Protein AF-A0A733V908-F1 (afdb_monomer)

Sequence (125 aa):
MIQGELYENETYVHLKKILSGDESGSIGVMAIYAGYNAYGFELESIDVDNIWSGKIKFNDKKIPYNLYEVNTLWRNRAKGIKEKKCFLYSWANDIENEYRREIQLFNDCDKKEDTISKVIANSKN

Organism: NCBI:txid149391

pLDDT: mean 82.83, std 12.79, range [46.06, 97.81]

Mean predicted aligned error: 6.54 Å

Foldseek 3Di:
DAFFDDDQVVVQVVLVCLLQVVDDDPPVSVVNNVVQVVQQKGWPDKHKAWPDWDWAQDPNDTWIKTKIKMKTWIARPPPRDIDIAIKIWMWTADVVVRDIDDIDIGGDCPCVVVVVVVRVVRRVD

Radius of gyration: 15.39 Å; Cα contacts (8 Å, |Δi|>4): 219; chains: 1; bounding box: 40×28×46 Å

Solvent-accessible surface area (backbone atoms only — not comparable to full-atom values): 7008 Å² total; per-residue (Å²): 133,67,79,36,86,84,55,49,69,60,48,43,56,52,50,49,33,26,44,68,67,78,41,86,69,58,68,66,57,42,49,52,29,53,53,41,45,76,74,45,28,44,69,73,48,76,50,59,44,80,75,44,59,22,52,33,70,53,94,95,37,75,32,38,32,38,35,28,44,35,42,35,34,31,33,28,78,87,75,74,47,75,48,77,49,49,28,31,45,31,42,31,44,38,74,96,72,77,39,80,76,44,78,51,74,42,85,46,53,91,50,48,70,63,50,53,51,51,53,54,58,58,39,75,111

Structure (mmCIF, N/CA/C/O backbone):
data_AF-A0A733V908-F1
#
_entry.id   AF-A0A733V908-F1
#
loop_
_atom_site.group_PDB
_atom_site.id
_atom_site.type_symbol
_atom_site.label_atom_id
_atom_site.label_alt_id
_atom_site.label_comp_id
_atom_site.label_asym_id
_atom_site.label_entity_id
_atom_site.label_seq_id
_atom_site.pdbx_PDB_ins_code
_atom_site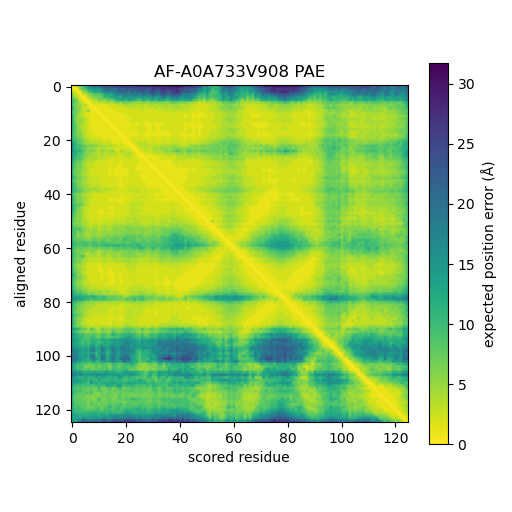.Cartn_x
_atom_site.Cartn_y
_atom_site.Cartn_z
_atom_site.occupancy
_atom_site.B_iso_or_equiv
_atom_site.auth_seq_id
_atom_site.auth_comp_id
_atom_site.auth_asym_id
_atom_site.auth_atom_id
_atom_site.pdbx_PDB_model_num
ATOM 1 N N . MET A 1 1 ? 22.380 -4.077 -11.213 1.00 46.66 1 MET A N 1
ATOM 2 C CA . MET A 1 1 ? 20.951 -3.768 -10.989 1.00 46.66 1 MET A CA 1
ATOM 3 C C . MET A 1 1 ? 20.695 -2.376 -11.530 1.00 46.66 1 MET A C 1
ATOM 5 O O . MET A 1 1 ? 21.496 -1.499 -11.245 1.00 46.66 1 MET A O 1
ATOM 9 N N . ILE A 1 2 ? 19.666 -2.179 -12.358 1.00 49.97 2 ILE A N 1
ATOM 10 C CA . ILE A 1 2 ? 19.245 -0.826 -12.751 1.00 49.97 2 ILE A CA 1
ATOM 11 C C . ILE A 1 2 ? 18.307 -0.361 -11.641 1.00 49.97 2 ILE A C 1
ATOM 13 O O . ILE A 1 2 ? 17.164 -0.802 -11.599 1.00 49.97 2 ILE A O 1
ATOM 17 N N . GLN A 1 3 ? 18.827 0.438 -10.712 1.00 56.91 3 GLN A N 1
ATOM 18 C CA . GLN A 1 3 ? 18.044 1.015 -9.624 1.00 56.91 3 GLN A CA 1
ATOM 19 C C . GLN A 1 3 ? 17.049 2.021 -10.223 1.00 56.91 3 GLN A C 1
ATOM 21 O O . GLN A 1 3 ? 17.444 2.900 -10.993 1.00 56.91 3 GLN A O 1
ATOM 26 N N . GLY A 1 4 ? 15.757 1.815 -9.963 1.00 58.06 4 GLY A N 1
ATOM 27 C CA . GLY A 1 4 ? 14.702 2.767 -10.316 1.00 58.06 4 GLY A CA 1
ATOM 28 C C . GLY A 1 4 ? 14.656 3.933 -9.326 1.00 58.06 4 GLY A C 1
ATOM 29 O O . GLY A 1 4 ? 15.284 3.879 -8.270 1.00 58.06 4 GLY A O 1
ATOM 30 N N . GLU A 1 5 ? 13.915 4.988 -9.661 1.00 67.06 5 GLU A N 1
ATOM 31 C CA . GLU A 1 5 ? 13.605 6.048 -8.697 1.00 67.06 5 GLU A CA 1
ATOM 32 C C . GLU A 1 5 ? 12.680 5.506 -7.600 1.00 67.06 5 GLU A C 1
ATOM 34 O O . GLU A 1 5 ? 11.716 4.789 -7.885 1.00 67.06 5 GLU A O 1
ATOM 39 N N . LEU A 1 6 ? 12.990 5.836 -6.346 1.00 75.56 6 LEU A N 1
ATOM 40 C CA . LEU A 1 6 ? 12.217 5.424 -5.180 1.00 75.56 6 LEU A CA 1
ATOM 41 C C . LEU A 1 6 ? 11.165 6.487 -4.869 1.00 75.56 6 LEU A C 1
ATOM 43 O O . LEU A 1 6 ? 11.510 7.620 -4.556 1.00 75.56 6 LEU A O 1
ATOM 47 N N . TYR A 1 7 ? 9.894 6.095 -4.915 1.00 77.25 7 TYR A N 1
ATOM 48 C CA . TYR A 1 7 ? 8.758 6.979 -4.624 1.00 77.25 7 TYR A CA 1
ATOM 49 C C . TYR A 1 7 ? 7.998 6.584 -3.354 1.00 77.25 7 TYR A C 1
ATOM 51 O O . TYR A 1 7 ? 6.767 6.558 -3.348 1.00 77.25 7 TYR A O 1
ATOM 59 N N . GLU A 1 8 ? 8.695 6.149 -2.301 1.00 83.94 8 GLU A N 1
ATOM 60 C CA . GLU A 1 8 ? 8.048 5.683 -1.061 1.00 83.94 8 GLU A CA 1
ATOM 61 C C . GLU A 1 8 ? 7.130 6.751 -0.459 1.00 83.94 8 GLU A C 1
ATOM 63 O O . GLU A 1 8 ? 5.968 6.468 -0.178 1.00 83.94 8 GLU A O 1
ATOM 68 N N . ASN A 1 9 ? 7.601 7.998 -0.355 1.00 86.06 9 ASN A N 1
ATOM 69 C CA . ASN A 1 9 ? 6.825 9.103 0.210 1.00 86.06 9 ASN A CA 1
ATOM 70 C C . ASN A 1 9 ? 5.588 9.438 -0.632 1.00 86.06 9 ASN A C 1
ATOM 72 O O . ASN A 1 9 ? 4.493 9.619 -0.099 1.00 86.06 9 ASN A O 1
ATOM 76 N N . GLU A 1 10 ? 5.726 9.505 -1.954 1.00 85.50 10 GLU A N 1
ATOM 77 C CA . GLU A 1 10 ? 4.612 9.769 -2.861 1.00 85.50 10 GLU A CA 1
ATOM 78 C C . GLU A 1 10 ? 3.604 8.619 -2.840 1.00 85.50 10 GLU A C 1
ATOM 80 O O . GLU A 1 10 ? 2.394 8.859 -2.880 1.00 85.50 10 GLU A O 1
ATOM 85 N N . THR A 1 11 ? 4.094 7.380 -2.746 1.00 88.00 11 THR A N 1
ATOM 86 C CA . THR A 1 11 ? 3.266 6.175 -2.627 1.00 88.00 11 THR A CA 1
ATOM 87 C C . THR A 1 11 ? 2.512 6.179 -1.300 1.00 88.00 11 THR A C 1
ATOM 89 O O . THR A 1 11 ? 1.301 5.971 -1.297 1.00 88.00 11 THR A O 1
ATOM 92 N N . TYR A 1 12 ? 3.182 6.508 -0.192 1.00 92.00 12 TYR A N 1
ATOM 93 C CA . TYR A 1 12 ? 2.569 6.701 1.121 1.00 92.00 12 TYR A CA 1
ATOM 94 C C . TYR A 1 12 ? 1.452 7.744 1.069 1.00 92.00 12 TYR A C 1
ATOM 96 O O . TYR A 1 12 ? 0.321 7.450 1.454 1.00 92.00 12 TYR A O 1
ATOM 104 N N . VAL A 1 13 ? 1.735 8.948 0.556 1.00 90.94 13 VAL A N 1
ATOM 105 C CA . VAL A 1 13 ? 0.746 10.037 0.486 1.00 90.94 13 VAL A CA 1
ATOM 106 C C . VAL A 1 13 ? -0.450 9.621 -0.366 1.00 90.94 13 VAL A C 1
ATOM 108 O O . VAL A 1 13 ? -1.593 9.846 0.030 1.00 90.94 13 VAL A O 1
ATOM 111 N N . HIS A 1 14 ? -0.197 8.997 -1.515 1.00 89.75 14 HIS A N 1
ATOM 112 C CA . HIS A 1 14 ? -1.243 8.544 -2.422 1.00 89.75 14 HIS A CA 1
ATOM 113 C C . HIS A 1 14 ? -2.131 7.464 -1.791 1.00 89.75 14 HIS A C 1
ATOM 115 O O . HIS A 1 14 ? -3.352 7.615 -1.749 1.00 89.75 14 HIS A O 1
ATOM 121 N N . LEU A 1 15 ? -1.533 6.399 -1.251 1.00 92.12 15 LEU A N 1
ATOM 122 C CA . LEU A 1 15 ? -2.275 5.306 -0.625 1.00 92.12 15 LEU A CA 1
ATOM 123 C C . LEU A 1 15 ? -3.033 5.770 0.612 1.00 92.12 15 LEU A C 1
ATOM 125 O O . LEU A 1 15 ? -4.176 5.363 0.802 1.00 92.12 15 LEU A O 1
ATOM 129 N N . LYS A 1 16 ? -2.442 6.653 1.421 1.00 95.25 16 LYS A N 1
ATOM 130 C CA . LYS A 1 16 ? -3.103 7.220 2.597 1.00 95.25 16 LYS A CA 1
ATOM 131 C C . LYS A 1 16 ? -4.375 7.974 2.223 1.00 95.25 16 LYS A C 1
ATOM 133 O O . LYS A 1 16 ? -5.387 7.774 2.880 1.00 95.25 16 LYS A O 1
ATOM 138 N N . LYS A 1 17 ? -4.355 8.798 1.170 1.00 94.12 17 LYS A N 1
ATOM 139 C CA . LYS A 1 17 ? -5.559 9.515 0.713 1.00 94.12 17 LYS A CA 1
ATOM 140 C C . LYS A 1 17 ? -6.665 8.556 0.277 1.00 94.12 17 LYS A C 1
ATOM 142 O O . LYS A 1 17 ? -7.808 8.720 0.692 1.00 94.12 17 LYS A O 1
ATOM 147 N N . ILE A 1 18 ? -6.330 7.519 -0.493 1.00 93.19 18 ILE A N 1
ATOM 148 C CA . ILE A 1 18 ? -7.324 6.530 -0.941 1.00 93.19 18 ILE A CA 1
ATOM 149 C C . ILE A 1 18 ? -7.875 5.733 0.249 1.00 93.19 18 ILE A C 1
ATOM 151 O O . ILE A 1 18 ? -9.084 5.564 0.382 1.00 93.19 18 ILE A O 1
ATOM 155 N N . LEU A 1 19 ? -6.997 5.252 1.133 1.00 95.06 19 LEU A N 1
ATOM 156 C CA . LEU A 1 19 ? -7.367 4.404 2.269 1.00 95.06 19 LEU A CA 1
ATOM 157 C C . LEU A 1 19 ? -8.046 5.166 3.415 1.00 95.06 19 LEU A C 1
ATOM 159 O O . LEU A 1 19 ? -8.668 4.534 4.266 1.00 95.06 19 LEU A O 1
ATOM 163 N N . SER A 1 20 ? -7.974 6.496 3.423 1.00 95.19 20 SER A N 1
ATOM 164 C CA . SER A 1 20 ? -8.780 7.361 4.295 1.00 95.19 20 SER A CA 1
ATOM 165 C C . SER A 1 20 ? -10.119 7.768 3.667 1.00 95.19 20 SER A C 1
ATOM 167 O O . SER A 1 20 ? -10.985 8.284 4.370 1.00 95.19 20 SER A O 1
ATOM 169 N N . GLY A 1 21 ? -10.321 7.513 2.369 1.00 91.94 21 GLY A N 1
ATOM 170 C CA . GLY A 1 21 ? -11.507 7.944 1.624 1.00 91.94 21 GLY A CA 1
ATOM 171 C C . GLY A 1 21 ? -11.460 9.395 1.130 1.00 91.94 21 GLY A C 1
ATOM 172 O O . GLY A 1 21 ? -12.486 9.914 0.699 1.00 91.94 21 GLY A O 1
ATOM 173 N N . ASP A 1 22 ? -10.291 10.039 1.170 1.00 92.44 22 ASP A N 1
ATOM 174 C CA . ASP A 1 22 ? -10.092 11.426 0.729 1.00 92.44 22 ASP A CA 1
ATOM 175 C C . ASP A 1 22 ? -9.954 11.544 -0.799 1.00 92.44 22 ASP A C 1
ATOM 177 O O . ASP A 1 22 ? -10.125 12.622 -1.367 1.00 92.44 22 ASP A O 1
ATOM 181 N N . GLU A 1 23 ? -9.616 10.445 -1.479 1.00 88.06 23 GLU A N 1
ATOM 182 C CA . GLU A 1 23 ? -9.396 10.412 -2.924 1.00 88.06 23 GLU A CA 1
ATOM 183 C C . GLU A 1 23 ? -9.845 9.074 -3.530 1.00 88.06 23 GLU A C 1
ATOM 185 O O . GLU A 1 23 ? -9.849 8.031 -2.875 1.00 88.06 23 GLU A O 1
ATOM 190 N N . SER A 1 24 ? -10.210 9.095 -4.813 1.00 84.12 24 SER A N 1
ATOM 191 C CA . SER A 1 24 ? -10.388 7.869 -5.599 1.00 84.12 24 SER A CA 1
ATOM 192 C C . SER A 1 24 ? -9.035 7.316 -6.054 1.00 84.12 24 SER A C 1
ATOM 194 O O . SER A 1 24 ? -8.048 8.038 -6.150 1.00 84.12 24 SER A O 1
ATOM 196 N N . GLY A 1 25 ? -8.976 6.026 -6.370 1.00 81.56 25 GLY A N 1
ATOM 197 C CA . GLY A 1 25 ? -7.730 5.383 -6.774 1.00 81.56 25 GLY A CA 1
ATOM 198 C C . GLY A 1 25 ? -7.959 4.082 -7.522 1.00 81.56 25 GLY A C 1
ATOM 199 O O . GLY A 1 25 ? -9.000 3.877 -8.141 1.00 81.56 25 GLY A O 1
ATOM 200 N N . SER A 1 26 ? -6.981 3.178 -7.462 1.00 82.88 26 SER A N 1
ATOM 201 C CA . SER A 1 26 ? -7.175 1.839 -8.018 1.00 82.88 26 SER A CA 1
ATOM 202 C C . SER A 1 26 ? -8.328 1.120 -7.311 1.00 82.88 26 SER A C 1
ATOM 204 O O . SER A 1 26 ? -8.460 1.177 -6.085 1.00 82.88 26 SER A O 1
ATOM 206 N N . ILE A 1 27 ? -9.143 0.403 -8.091 1.00 85.06 27 ILE A N 1
ATOM 207 C CA . ILE A 1 27 ? -10.327 -0.319 -7.596 1.00 85.06 27 ILE A CA 1
ATOM 208 C C . ILE A 1 27 ? -9.958 -1.247 -6.429 1.00 85.06 27 ILE A C 1
ATOM 210 O O . ILE A 1 27 ? -10.698 -1.327 -5.454 1.00 85.06 27 ILE A O 1
ATOM 214 N N . GLY A 1 28 ? -8.793 -1.902 -6.497 1.00 86.56 28 GLY A N 1
ATOM 215 C CA . GLY A 1 28 ? -8.304 -2.781 -5.435 1.00 86.56 28 GLY A CA 1
ATOM 216 C C . GLY A 1 28 ? -8.088 -2.058 -4.102 1.00 86.56 28 GLY A C 1
ATOM 217 O O . GLY A 1 28 ? -8.598 -2.507 -3.079 1.00 86.56 28 GLY A O 1
ATOM 218 N N . VAL A 1 29 ? -7.391 -0.916 -4.102 1.00 89.25 29 VAL A N 1
ATOM 219 C CA . VAL A 1 29 ? -7.148 -0.132 -2.875 1.00 89.25 29 VAL A CA 1
ATOM 220 C C . VAL A 1 29 ? -8.452 0.483 -2.358 1.00 89.25 29 VAL A C 1
ATOM 222 O O . VAL A 1 29 ? -8.719 0.452 -1.157 1.00 89.25 29 VAL A O 1
ATOM 225 N N . MET A 1 30 ? -9.314 0.965 -3.258 1.00 91.56 30 MET A N 1
ATOM 226 C CA . MET A 1 30 ? -10.641 1.470 -2.889 1.00 91.56 30 MET A CA 1
ATOM 227 C C . MET A 1 30 ? -11.518 0.393 -2.239 1.00 91.56 30 MET A C 1
ATOM 229 O O . MET A 1 30 ? -12.237 0.684 -1.284 1.00 91.56 30 MET A O 1
ATOM 233 N N . ALA A 1 31 ? -11.451 -0.854 -2.714 1.00 91.69 31 ALA A N 1
ATOM 234 C CA . ALA A 1 31 ? -12.195 -1.966 -2.130 1.00 91.69 31 ALA A CA 1
ATOM 235 C C . ALA A 1 31 ? -11.735 -2.287 -0.697 1.00 91.69 31 ALA A C 1
ATOM 237 O O . ALA A 1 31 ? -12.571 -2.628 0.140 1.00 91.69 31 ALA A O 1
ATOM 238 N N . ILE A 1 32 ? -10.440 -2.124 -0.389 1.00 93.31 32 ILE A N 1
ATOM 239 C CA . ILE A 1 32 ? -9.919 -2.260 0.982 1.00 93.31 32 ILE A CA 1
ATOM 240 C C . ILE A 1 32 ? -10.584 -1.227 1.897 1.00 93.31 32 ILE A C 1
ATOM 242 O O . ILE A 1 32 ? -11.163 -1.604 2.917 1.00 93.31 32 ILE A O 1
ATOM 246 N N . TYR A 1 33 ? -10.546 0.054 1.514 1.00 94.75 33 TYR A N 1
ATOM 247 C CA . TYR A 1 33 ? -11.197 1.125 2.273 1.00 94.75 33 TYR A CA 1
ATOM 248 C C . TYR A 1 33 ? -12.693 0.860 2.464 1.00 94.75 33 TYR A C 1
ATOM 250 O O . TYR A 1 33 ? -13.190 0.894 3.591 1.00 94.75 33 TYR A O 1
ATOM 258 N N . ALA A 1 34 ? -13.407 0.558 1.376 1.00 95.38 34 ALA A N 1
ATOM 259 C CA . ALA A 1 34 ? -14.846 0.323 1.411 1.00 95.38 34 ALA A CA 1
ATOM 260 C C . ALA A 1 34 ? -15.213 -0.838 2.348 1.00 95.38 34 ALA A C 1
ATOM 262 O O . ALA A 1 34 ? -16.159 -0.714 3.125 1.00 95.38 34 ALA A O 1
ATOM 263 N N . GLY A 1 35 ? -14.438 -1.930 2.319 1.00 95.56 35 GLY A N 1
ATOM 264 C CA . GLY A 1 35 ? -14.609 -3.068 3.218 1.00 95.56 35 GLY A CA 1
ATOM 265 C C . GLY A 1 35 ? -14.487 -2.662 4.684 1.00 95.56 35 GLY A C 1
ATOM 266 O O . GLY A 1 35 ? -15.431 -2.840 5.448 1.00 95.56 35 GLY A O 1
ATOM 267 N N . TYR A 1 36 ? -13.369 -2.049 5.077 1.00 96.19 36 TYR A N 1
ATOM 268 C CA . TYR A 1 36 ? -13.163 -1.617 6.464 1.00 96.19 36 TYR A CA 1
ATOM 269 C C . TYR A 1 36 ? -14.204 -0.596 6.929 1.00 96.19 36 TYR A C 1
ATOM 271 O O . TYR A 1 36 ? -14.785 -0.744 8.011 1.00 96.19 36 TYR A O 1
ATOM 279 N N . ASN A 1 37 ? -14.494 0.411 6.104 1.00 96.50 37 ASN A N 1
ATOM 280 C CA . ASN A 1 37 ? -15.453 1.451 6.456 1.00 96.50 37 ASN A CA 1
ATOM 281 C C . ASN A 1 37 ? -16.873 0.886 6.642 1.00 96.50 37 ASN A C 1
ATOM 283 O O . ASN A 1 37 ? -17.567 1.295 7.575 1.00 96.50 37 ASN A O 1
ATOM 287 N N . ALA A 1 38 ? -17.285 -0.099 5.832 1.00 96.69 38 ALA A N 1
ATOM 288 C CA . ALA A 1 38 ? -18.577 -0.778 5.980 1.00 96.69 38 ALA A CA 1
ATOM 289 C C . ALA A 1 38 ? -18.726 -1.496 7.335 1.00 96.69 38 ALA A C 1
ATOM 291 O O . ALA A 1 38 ? -19.826 -1.549 7.885 1.00 96.69 38 ALA A O 1
ATOM 292 N N . TYR A 1 39 ? -17.625 -1.984 7.916 1.00 95.38 39 TYR A N 1
ATOM 293 C CA . TYR A 1 39 ? -17.599 -2.586 9.256 1.00 95.38 39 TYR A CA 1
ATOM 294 C C . TYR A 1 39 ? -17.303 -1.577 10.383 1.00 95.38 39 TYR A C 1
ATOM 296 O O . TYR A 1 39 ? -17.119 -1.963 11.541 1.00 95.38 39 TYR A O 1
ATOM 304 N N . GLY A 1 40 ? -17.284 -0.277 10.076 1.00 96.38 40 GLY A N 1
ATOM 305 C CA . GLY A 1 40 ? -17.082 0.791 11.055 1.00 96.38 40 GLY A CA 1
ATOM 306 C C . GLY A 1 40 ? -15.629 0.984 11.489 1.00 96.38 40 GLY A C 1
ATOM 307 O O . GLY A 1 40 ? -15.390 1.541 12.565 1.00 96.38 40 GLY A O 1
ATOM 308 N N . PHE A 1 41 ? -14.671 0.521 10.689 1.00 97.81 41 PHE A N 1
ATOM 309 C CA . PHE A 1 41 ? -13.253 0.775 10.908 1.00 97.81 41 PHE A CA 1
ATOM 310 C C . PHE A 1 41 ? -12.797 2.070 10.233 1.00 97.81 41 PHE A C 1
ATOM 312 O O . PHE A 1 41 ? -13.326 2.477 9.200 1.00 97.81 41 PHE A O 1
ATOM 319 N N . GLU A 1 42 ? -11.790 2.701 10.825 1.00 96.62 42 GLU A N 1
ATOM 320 C CA . GLU A 1 42 ? -11.050 3.833 10.270 1.00 96.62 42 GLU A CA 1
ATOM 321 C C . GLU A 1 42 ? -9.558 3.497 10.196 1.00 96.62 42 GLU A C 1
ATOM 323 O O . GLU A 1 42 ? -9.056 2.708 11.003 1.00 96.62 42 GLU A O 1
ATOM 328 N N . LEU A 1 43 ? -8.855 4.084 9.227 1.00 97.56 43 LEU A N 1
ATOM 329 C CA . LEU A 1 43 ? -7.412 3.920 9.098 1.00 97.56 43 LEU A CA 1
ATOM 330 C C . LEU A 1 43 ? -6.716 4.639 10.263 1.00 97.56 43 LEU A C 1
ATOM 332 O O . LEU A 1 43 ? -6.847 5.849 10.422 1.00 97.56 43 LEU A O 1
ATOM 336 N N . GLU A 1 44 ? -5.969 3.894 11.073 1.00 96.56 44 GLU A N 1
ATOM 337 C CA . GLU A 1 44 ? -5.181 4.433 12.186 1.00 96.56 44 GLU A CA 1
ATOM 338 C C . GLU A 1 44 ? -3.749 4.744 11.736 1.00 96.56 44 GLU A C 1
ATOM 340 O O . GLU A 1 44 ? -3.217 5.813 12.036 1.00 96.56 44 GLU A O 1
ATOM 345 N N . SER A 1 45 ? -3.125 3.833 10.985 1.00 97.06 45 SER A N 1
ATOM 346 C CA . SER A 1 45 ? -1.788 4.042 10.428 1.00 97.06 45 SER A CA 1
ATOM 347 C C . SER A 1 45 ? -1.563 3.255 9.140 1.00 97.06 45 SER A C 1
ATOM 349 O O . SER A 1 45 ? -2.223 2.250 8.870 1.00 97.06 45 SER A O 1
ATOM 351 N N . ILE A 1 46 ? -0.593 3.719 8.360 1.00 96.81 46 ILE A N 1
ATOM 352 C CA . ILE A 1 46 ? -0.081 3.071 7.155 1.00 96.81 46 ILE A CA 1
ATOM 353 C C . ILE A 1 46 ? 1.440 3.184 7.164 1.00 96.81 46 ILE A C 1
ATOM 355 O O . ILE A 1 46 ? 1.973 4.207 7.592 1.00 96.81 46 ILE A O 1
ATOM 359 N N . ASP A 1 47 ? 2.097 2.135 6.698 1.00 96.00 47 ASP A N 1
ATOM 360 C CA . ASP A 1 47 ? 3.531 2.039 6.481 1.00 96.00 47 ASP A CA 1
ATOM 361 C C . ASP A 1 47 ? 3.781 1.461 5.083 1.00 96.00 47 ASP A C 1
ATOM 363 O O . ASP A 1 47 ? 2.999 0.624 4.613 1.00 96.00 47 ASP A O 1
ATOM 367 N N . VAL A 1 48 ? 4.798 1.969 4.390 1.00 92.44 48 VAL A N 1
ATOM 368 C CA . VAL A 1 48 ? 5.073 1.655 2.980 1.00 92.44 48 VAL A CA 1
ATOM 369 C C . VAL A 1 48 ? 6.568 1.446 2.804 1.00 92.44 48 VAL A C 1
ATOM 371 O O . VAL A 1 48 ? 7.326 2.411 2.817 1.00 92.44 48 VAL A O 1
ATOM 374 N N . ASP A 1 49 ? 6.958 0.204 2.542 1.00 91.44 49 ASP A N 1
ATOM 375 C CA . ASP A 1 49 ? 8.353 -0.184 2.341 1.00 91.44 49 ASP A CA 1
ATOM 376 C C . ASP A 1 49 ? 8.598 -0.540 0.875 1.00 91.44 49 ASP A C 1
ATOM 378 O O . ASP A 1 49 ? 7.882 -1.373 0.305 1.00 91.44 49 ASP A O 1
ATOM 382 N N . ASN A 1 50 ? 9.619 0.034 0.231 1.00 88.81 50 ASN A N 1
ATOM 383 C CA . ASN A 1 50 ? 10.053 -0.479 -1.064 1.00 88.81 50 ASN A CA 1
ATOM 384 C C . ASN A 1 50 ? 10.702 -1.854 -0.888 1.00 88.81 50 ASN A C 1
ATOM 386 O O . ASN A 1 50 ? 11.671 -2.024 -0.152 1.00 88.81 50 ASN A O 1
ATOM 390 N N . ILE A 1 51 ? 10.193 -2.839 -1.622 1.00 88.81 51 ILE A N 1
ATOM 391 C CA . ILE A 1 51 ? 10.724 -4.207 -1.592 1.00 88.81 51 ILE A CA 1
ATOM 392 C C . ILE A 1 51 ? 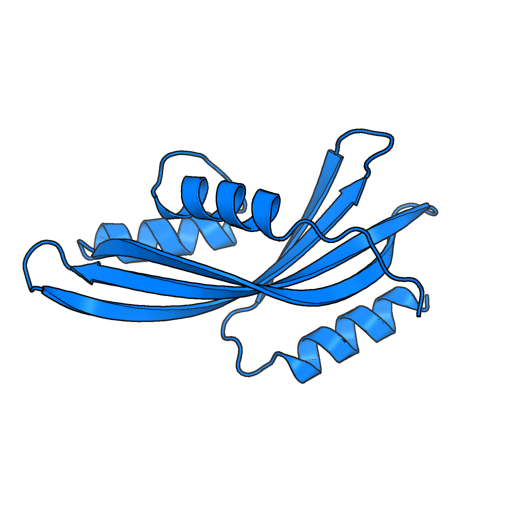11.382 -4.606 -2.908 1.00 88.81 51 ILE A C 1
ATOM 394 O O . ILE A 1 51 ? 12.154 -5.562 -2.955 1.00 88.81 51 ILE A O 1
ATOM 398 N N . TRP A 1 52 ? 11.089 -3.873 -3.983 1.00 87.00 52 TRP A N 1
ATOM 399 C CA . TRP A 1 52 ? 11.777 -4.003 -5.258 1.00 87.00 52 TRP A CA 1
ATOM 400 C C . TRP A 1 52 ? 11.656 -2.716 -6.075 1.00 87.00 52 TRP A C 1
ATOM 402 O O . TRP A 1 52 ? 10.598 -2.081 -6.115 1.00 87.00 52 TRP A O 1
ATOM 412 N N . SER A 1 53 ? 12.724 -2.369 -6.788 1.00 85.31 53 SER A N 1
ATOM 413 C CA . SER A 1 53 ? 12.755 -1.273 -7.755 1.00 85.31 53 SER A CA 1
ATOM 414 C C . SER A 1 53 ? 13.511 -1.694 -9.012 1.00 85.31 53 SER A C 1
ATOM 416 O O . SER A 1 53 ? 14.527 -2.393 -8.961 1.00 85.31 53 SER A O 1
ATOM 418 N N . GLY A 1 54 ? 13.010 -1.270 -10.168 1.00 83.38 54 GLY A N 1
ATOM 419 C CA . GLY A 1 54 ? 13.625 -1.583 -11.450 1.00 83.38 54 GLY A CA 1
ATOM 420 C C . GLY A 1 54 ? 12.922 -0.904 -12.614 1.00 83.38 54 GLY A C 1
ATOM 421 O O . GLY A 1 54 ? 12.272 0.129 -12.458 1.00 83.38 54 GLY A O 1
ATOM 422 N N . LYS A 1 55 ? 13.074 -1.476 -13.809 1.00 80.94 55 LYS A N 1
ATOM 423 C CA . LYS A 1 55 ? 12.385 -1.017 -15.018 1.00 80.94 55 LYS A CA 1
ATOM 424 C C . LYS A 1 55 ? 11.688 -2.191 -15.694 1.00 80.94 55 LYS A C 1
ATOM 426 O O . LYS A 1 55 ? 12.299 -3.250 -15.815 1.00 80.94 55 LYS A O 1
ATOM 431 N N . ILE A 1 56 ? 10.460 -1.992 -16.165 1.00 78.06 56 ILE A N 1
ATOM 432 C CA . ILE A 1 56 ? 9.718 -2.974 -16.974 1.00 78.06 56 ILE A CA 1
ATOM 433 C C . ILE A 1 56 ? 9.523 -2.451 -18.396 1.00 78.06 56 ILE A C 1
ATOM 435 O O . ILE A 1 56 ? 9.512 -1.237 -18.618 1.00 78.06 56 ILE A O 1
ATOM 439 N N . LYS A 1 57 ? 9.383 -3.362 -19.363 1.00 74.88 57 LYS A N 1
ATOM 440 C CA . LYS A 1 57 ? 9.034 -3.000 -20.736 1.00 74.88 57 LYS A CA 1
ATOM 441 C C . LYS A 1 57 ? 7.526 -2.768 -20.831 1.00 74.88 57 LYS A C 1
ATOM 443 O O . LYS A 1 57 ? 6.740 -3.662 -20.544 1.00 74.88 57 LYS A O 1
ATOM 448 N N . PHE A 1 58 ? 7.137 -1.578 -21.268 1.00 71.19 58 PHE A N 1
ATOM 449 C CA . PHE A 1 58 ? 5.751 -1.200 -21.520 1.00 71.19 58 PHE A CA 1
ATOM 450 C C . PHE A 1 58 ? 5.695 -0.335 -22.781 1.00 71.19 58 PHE A C 1
ATOM 452 O O . PHE A 1 58 ? 6.365 0.695 -22.846 1.00 71.19 58 PHE A O 1
ATOM 459 N N . ASN A 1 59 ? 4.920 -0.748 -23.791 1.00 70.12 59 ASN A N 1
ATOM 460 C CA . ASN A 1 59 ? 4.814 -0.067 -25.094 1.00 70.12 59 ASN A CA 1
ATOM 461 C C . ASN A 1 59 ? 6.183 0.339 -25.681 1.00 70.12 59 ASN A C 1
ATOM 463 O O . ASN A 1 59 ? 6.425 1.511 -25.963 1.00 70.12 59 ASN A O 1
ATOM 467 N N . ASP A 1 60 ? 7.099 -0.630 -25.784 1.00 74.88 60 ASP A N 1
ATOM 468 C CA . ASP A 1 60 ? 8.475 -0.471 -26.293 1.00 74.88 60 ASP A CA 1
ATOM 469 C C . ASP A 1 60 ? 9.375 0.528 -25.546 1.00 74.88 60 ASP A C 1
ATOM 471 O O . ASP A 1 60 ? 10.521 0.753 -25.939 1.00 74.88 60 ASP A O 1
ATOM 475 N N . LYS A 1 61 ? 8.920 1.050 -24.403 1.00 74.31 61 LYS A N 1
ATOM 476 C CA . LYS A 1 61 ? 9.719 1.856 -23.479 1.00 74.31 61 LYS A CA 1
ATOM 477 C C . LYS A 1 61 ? 10.052 1.067 -22.217 1.00 74.31 61 LYS A C 1
ATOM 479 O O . LYS A 1 61 ? 9.297 0.196 -21.792 1.00 74.31 61 LYS A O 1
ATOM 484 N N . LYS A 1 62 ? 11.192 1.382 -21.595 1.00 78.50 62 LYS A N 1
ATOM 485 C CA . LYS A 1 62 ? 11.551 0.878 -20.261 1.00 78.50 62 LYS A CA 1
ATOM 486 C C . LYS A 1 62 ? 11.200 1.927 -19.217 1.00 78.50 62 LYS A C 1
ATOM 488 O O . LYS A 1 62 ? 11.930 2.908 -19.087 1.00 78.50 62 LYS A O 1
ATOM 493 N N . ILE A 1 63 ? 10.123 1.700 -18.474 1.00 78.25 63 ILE A N 1
ATOM 494 C CA . ILE A 1 63 ? 9.629 2.638 -17.458 1.00 78.25 63 ILE A CA 1
ATOM 495 C C . ILE A 1 63 ? 9.971 2.152 -16.043 1.00 78.25 63 ILE A C 1
ATOM 497 O O . ILE A 1 63 ? 9.985 0.936 -15.820 1.00 78.25 63 ILE A O 1
ATOM 501 N N . PRO A 1 64 ? 10.273 3.061 -15.096 1.00 80.44 64 PRO A N 1
ATOM 502 C CA . PRO A 1 64 ? 10.378 2.733 -13.680 1.00 80.44 64 PRO A CA 1
ATOM 503 C C . PRO A 1 64 ? 9.169 1.942 -13.174 1.00 80.44 64 PRO A C 1
ATOM 505 O O . PRO A 1 64 ? 8.022 2.322 -13.411 1.00 80.44 64 PRO A O 1
ATOM 508 N N . TYR A 1 65 ? 9.442 0.856 -12.459 1.00 83.19 65 TYR A N 1
ATOM 509 C CA . TYR A 1 65 ? 8.445 0.049 -11.765 1.00 83.19 65 TYR A CA 1
ATOM 510 C C . TYR A 1 65 ? 8.941 -0.236 -10.364 1.00 83.19 65 TYR A C 1
ATOM 512 O O . TYR A 1 65 ? 10.075 -0.688 -10.176 1.00 83.19 65 TYR A O 1
ATOM 520 N N . ASN A 1 66 ? 8.073 0.002 -9.394 1.00 85.75 66 ASN A N 1
ATOM 521 C CA . ASN A 1 66 ? 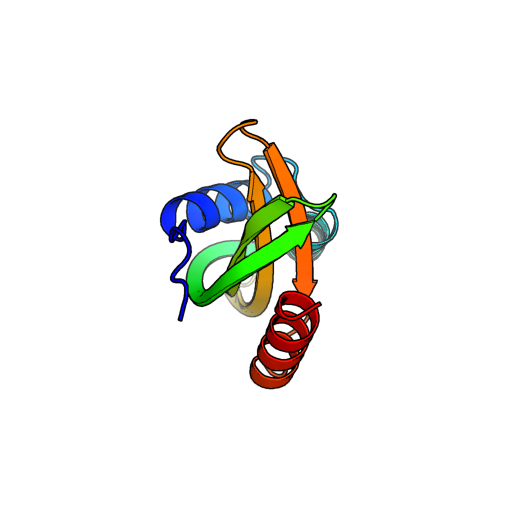8.375 -0.222 -7.996 1.00 85.75 66 ASN A CA 1
ATOM 522 C C . ASN A 1 66 ? 7.301 -1.109 -7.384 1.00 85.75 66 ASN A C 1
ATOM 524 O O . ASN A 1 66 ? 6.112 -0.949 -7.669 1.00 85.75 66 ASN A O 1
ATOM 528 N N . LEU A 1 67 ? 7.740 -2.038 -6.544 1.00 87.81 67 LEU A N 1
ATOM 529 C CA . LEU A 1 67 ? 6.886 -2.885 -5.729 1.00 87.81 67 LEU A CA 1
ATOM 530 C C . LEU A 1 67 ? 7.096 -2.499 -4.268 1.00 87.81 67 LEU A C 1
ATOM 532 O O . LEU A 1 67 ? 8.232 -2.431 -3.789 1.00 87.81 67 LEU A O 1
ATOM 536 N N . TYR A 1 68 ? 5.990 -2.269 -3.581 1.00 89.56 68 TYR A N 1
ATOM 537 C CA . TYR A 1 68 ? 5.948 -1.859 -2.192 1.00 89.56 68 TYR A CA 1
ATOM 538 C C . TYR A 1 68 ? 5.189 -2.887 -1.369 1.00 89.56 68 TYR A C 1
ATOM 540 O O . TYR A 1 68 ? 4.185 -3.444 -1.820 1.00 89.56 68 TYR A O 1
ATOM 548 N N . GLU A 1 69 ? 5.664 -3.112 -0.156 1.00 92.88 69 GLU A N 1
ATOM 549 C CA . GLU A 1 69 ? 4.906 -3.764 0.898 1.00 92.88 69 GLU A CA 1
ATOM 550 C C . GLU A 1 69 ? 4.167 -2.684 1.685 1.00 92.88 69 GLU A C 1
ATOM 552 O O . GLU A 1 69 ? 4.758 -1.680 2.077 1.00 92.88 69 GLU A O 1
ATOM 557 N N . VAL A 1 70 ? 2.858 -2.855 1.858 1.00 93.50 70 VAL A N 1
ATOM 558 C CA . VAL A 1 70 ? 2.006 -1.867 2.515 1.00 93.50 70 VAL A CA 1
ATOM 559 C C . VAL A 1 70 ? 1.362 -2.502 3.729 1.00 93.50 70 VAL A C 1
ATOM 561 O O . VAL A 1 70 ? 0.535 -3.409 3.608 1.00 93.50 70 VAL A O 1
ATOM 564 N N . ASN A 1 71 ? 1.710 -1.981 4.898 1.00 95.81 71 ASN A N 1
ATOM 565 C CA . ASN A 1 71 ? 1.202 -2.423 6.184 1.00 95.81 71 ASN A CA 1
ATOM 566 C C . ASN A 1 71 ? 0.221 -1.380 6.727 1.00 95.81 71 ASN A C 1
ATOM 568 O O . ASN A 1 71 ? 0.543 -0.204 6.854 1.00 95.81 71 ASN A O 1
ATOM 572 N N . THR A 1 72 ? -0.999 -1.798 7.057 1.00 96.56 72 THR A N 1
ATOM 573 C CA . THR A 1 72 ? -2.058 -0.902 7.548 1.00 96.56 72 THR A CA 1
ATOM 574 C C . THR A 1 72 ? -2.609 -1.374 8.883 1.00 96.56 72 THR A C 1
ATOM 576 O O . THR A 1 72 ? -2.730 -2.577 9.129 1.00 96.56 72 THR A O 1
ATOM 579 N N . LEU A 1 73 ? -2.956 -0.414 9.738 1.00 97.81 73 LEU A N 1
ATOM 580 C CA . LEU A 1 73 ? -3.655 -0.627 10.998 1.00 97.81 73 LEU A CA 1
ATOM 581 C C . LEU A 1 73 ? -5.001 0.087 10.942 1.00 97.81 73 LEU A C 1
ATOM 583 O O . LEU A 1 73 ? -5.065 1.281 10.654 1.00 97.81 73 LEU A O 1
ATOM 587 N N . TRP A 1 74 ? -6.059 -0.643 11.261 1.00 97.81 74 TRP A N 1
ATOM 588 C CA . TRP A 1 74 ? -7.437 -0.177 11.235 1.00 97.81 74 TRP A CA 1
ATOM 589 C C . TRP A 1 74 ? -8.036 -0.275 12.625 1.00 97.81 74 TRP A C 1
ATOM 591 O O . TRP A 1 74 ? -7.860 -1.288 13.300 1.00 97.81 74 TRP A O 1
ATOM 601 N N . ARG A 1 75 ? -8.788 0.740 13.046 1.00 97.56 75 ARG A N 1
ATOM 602 C CA . ARG A 1 75 ? -9.449 0.778 14.352 1.00 97.56 75 ARG A CA 1
ATOM 603 C C . ARG A 1 75 ? -10.957 0.836 14.193 1.00 97.56 75 ARG A C 1
ATOM 605 O O . ARG A 1 75 ? -11.479 1.713 13.515 1.00 97.56 75 ARG A O 1
ATOM 612 N N . ASN A 1 76 ? -11.678 -0.060 14.858 1.00 97.38 76 ASN A N 1
ATOM 613 C CA . ASN A 1 76 ? -13.129 0.018 14.926 1.00 97.38 76 ASN A CA 1
ATOM 614 C C . ASN A 1 76 ? -13.542 1.198 15.811 1.00 97.38 76 ASN A C 1
ATOM 616 O O . ASN A 1 76 ? -13.206 1.226 17.000 1.00 97.38 76 ASN A O 1
ATOM 620 N N . ARG A 1 77 ? -14.320 2.129 15.252 1.00 93.94 77 ARG A N 1
ATOM 621 C CA . ARG A 1 77 ? -14.732 3.370 15.928 1.00 93.94 77 ARG A CA 1
ATOM 622 C C . ARG A 1 77 ? -15.538 3.132 17.209 1.00 93.94 77 ARG A C 1
ATOM 624 O O . ARG A 1 77 ? -15.463 3.936 18.129 1.00 93.94 77 ARG A O 1
ATOM 631 N N . ALA A 1 78 ? -16.297 2.036 17.280 1.00 94.69 78 ALA A N 1
ATOM 632 C CA . ALA A 1 78 ? -17.191 1.748 18.403 1.00 94.69 78 ALA A CA 1
ATOM 633 C C . ALA A 1 78 ? -16.613 0.736 19.403 1.00 94.69 78 ALA A C 1
ATOM 635 O O . ALA A 1 78 ? -16.899 0.811 20.594 1.00 94.69 78 ALA A O 1
ATOM 636 N N . LYS A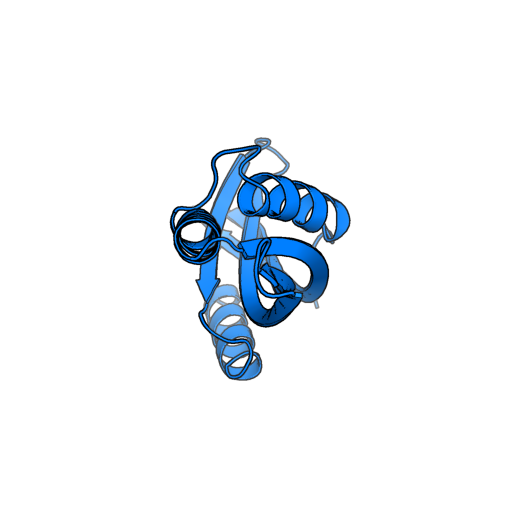 1 79 ? -15.831 -0.238 18.923 1.00 92.00 79 LYS A N 1
ATOM 637 C CA . LYS A 1 79 ? -15.399 -1.395 19.726 1.00 92.00 79 LYS A CA 1
ATOM 638 C C . LYS A 1 79 ? -13.950 -1.316 20.209 1.00 92.00 79 LYS A C 1
ATOM 640 O O . LYS A 1 79 ? -13.536 -2.178 20.974 1.00 92.00 79 LYS A O 1
ATOM 645 N N . GLY A 1 80 ? -13.157 -0.356 19.722 1.00 87.56 80 GLY A N 1
ATOM 646 C CA . GLY A 1 80 ? -11.723 -0.255 20.035 1.00 87.56 80 GLY A CA 1
ATOM 647 C C . GLY A 1 80 ? -10.869 -1.414 19.496 1.00 87.56 80 GLY A C 1
ATOM 648 O O . GLY A 1 80 ? -9.679 -1.488 19.792 1.00 87.56 80 GLY A O 1
ATOM 649 N N . ILE A 1 81 ? -11.464 -2.313 18.703 1.00 95.44 81 ILE A N 1
ATOM 650 C CA . ILE A 1 81 ? -10.785 -3.438 18.052 1.00 95.44 81 ILE A CA 1
ATOM 651 C C . ILE A 1 81 ? -9.823 -2.888 17.005 1.00 95.44 81 ILE A C 1
ATOM 653 O O . ILE A 1 81 ? -10.189 -1.989 16.247 1.00 95.44 81 ILE A O 1
ATOM 657 N N . LYS A 1 82 ? -8.618 -3.457 16.950 1.00 96.31 82 LYS A N 1
ATOM 658 C CA . LYS A 1 82 ? -7.617 -3.132 15.939 1.00 96.31 82 LYS A CA 1
ATOM 659 C C . LYS A 1 82 ? -7.388 -4.312 15.008 1.00 96.31 82 LYS A C 1
ATOM 661 O O . LYS A 1 82 ? -7.213 -5.434 15.476 1.00 96.31 82 LYS A O 1
ATOM 666 N N . GLU A 1 83 ? -7.336 -4.042 13.713 1.00 96.19 83 GLU A N 1
ATOM 667 C CA . GLU A 1 83 ? -7.052 -5.029 12.676 1.00 96.19 83 GLU A CA 1
ATOM 668 C C . GLU A 1 83 ? -5.870 -4.588 11.823 1.00 96.19 83 GLU A C 1
ATOM 670 O O . GLU A 1 83 ? -5.741 -3.417 11.468 1.00 96.19 83 GLU A O 1
ATOM 675 N N . LYS A 1 84 ? -4.994 -5.539 11.499 1.00 94.69 84 LYS A N 1
ATOM 676 C CA . LYS A 1 84 ? -3.856 -5.315 10.610 1.00 94.69 84 LYS A CA 1
ATOM 677 C C . LYS A 1 84 ? -4.154 -5.904 9.242 1.00 94.69 84 LYS A C 1
ATOM 679 O O . LYS A 1 84 ? -4.704 -7.000 9.156 1.00 94.69 84 LYS A O 1
ATOM 684 N N . LYS A 1 85 ? -3.719 -5.219 8.190 1.00 92.56 85 LYS A N 1
ATOM 685 C CA . LYS A 1 85 ? -3.715 -5.760 6.830 1.00 92.56 85 LYS A CA 1
ATOM 686 C C . LYS A 1 85 ? -2.406 -5.428 6.137 1.00 92.56 85 LYS A C 1
ATOM 688 O O . LYS A 1 85 ? -1.991 -4.272 6.150 1.00 92.56 85 LYS A O 1
ATOM 693 N N . CYS A 1 86 ? -1.819 -6.442 5.511 1.00 92.31 86 CYS A N 1
ATOM 694 C CA . CYS A 1 86 ? -0.666 -6.303 4.635 1.00 92.31 86 CYS A CA 1
ATOM 695 C C . CYS A 1 86 ? -1.075 -6.628 3.197 1.00 92.31 86 CYS A C 1
ATOM 697 O O . CYS A 1 86 ? -1.819 -7.584 2.962 1.00 92.31 86 CYS A O 1
ATOM 699 N N . PHE A 1 87 ? -0.621 -5.832 2.236 1.00 91.56 87 PHE A N 1
ATOM 700 C CA . PHE A 1 87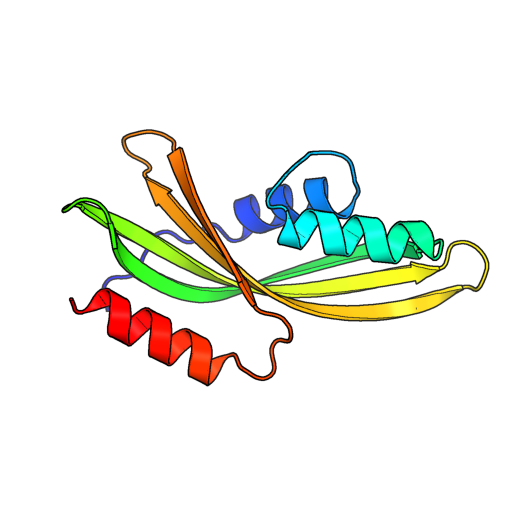 ? -0.770 -6.120 0.811 1.00 91.56 87 PHE A CA 1
ATOM 701 C C . PHE A 1 87 ? 0.431 -5.593 0.032 1.00 91.56 87 PHE A C 1
ATOM 703 O O . PHE A 1 87 ? 1.133 -4.695 0.497 1.00 91.56 87 PHE A O 1
ATOM 710 N N . LEU A 1 88 ? 0.658 -6.132 -1.167 1.00 91.06 88 LEU A N 1
ATOM 711 C CA . LEU A 1 88 ? 1.678 -5.589 -2.059 1.00 91.06 88 LEU A CA 1
ATOM 712 C C . LEU A 1 88 ? 1.030 -4.630 -3.046 1.00 91.06 88 LEU A C 1
ATOM 714 O O . LEU A 1 88 ? -0.007 -4.935 -3.646 1.00 91.06 88 LEU A O 1
ATOM 718 N N . TYR A 1 89 ? 1.668 -3.485 -3.221 1.00 88.56 89 TYR A N 1
ATOM 719 C CA . TYR A 1 89 ? 1.258 -2.452 -4.151 1.00 88.56 89 TYR A CA 1
ATOM 720 C C . TYR A 1 89 ? 2.382 -2.221 -5.141 1.00 88.56 89 TYR A C 1
ATOM 722 O O . TYR A 1 89 ? 3.494 -1.873 -4.748 1.00 88.56 89 TYR A O 1
ATOM 730 N N . SER A 1 90 ? 2.115 -2.405 -6.425 1.00 86.25 90 SER A N 1
ATOM 731 C CA . SER A 1 90 ? 3.058 -2.000 -7.454 1.00 86.25 90 SER A CA 1
ATOM 732 C C . SER A 1 90 ? 2.518 -0.853 -8.268 1.00 86.25 90 SER A C 1
ATOM 734 O O . SER A 1 90 ? 1.309 -0.752 -8.487 1.00 86.25 90 SER A O 1
ATOM 736 N N . TRP A 1 91 ? 3.432 -0.020 -8.757 1.00 81.12 91 TRP A N 1
ATOM 737 C CA . TRP A 1 91 ? 3.086 0.901 -9.819 1.00 81.12 91 TRP A CA 1
ATOM 738 C C . TRP A 1 91 ? 4.230 1.250 -10.758 1.00 81.12 91 TRP A C 1
ATOM 740 O O . TRP A 1 91 ? 5.405 1.251 -10.377 1.00 81.12 91 TRP A O 1
ATOM 750 N N . ALA A 1 92 ? 3.847 1.531 -12.005 1.00 76.94 92 ALA A N 1
ATOM 751 C CA . ALA A 1 92 ? 4.734 1.987 -13.066 1.00 76.94 92 ALA A CA 1
ATOM 752 C C . ALA A 1 92 ? 4.563 3.492 -13.316 1.00 76.94 92 ALA A C 1
ATOM 754 O O . ALA A 1 92 ? 3.440 3.955 -13.559 1.00 76.94 92 ALA A O 1
ATOM 755 N N . ASN A 1 93 ? 5.675 4.229 -13.305 1.00 72.50 93 ASN A N 1
ATOM 756 C CA . ASN A 1 93 ? 5.705 5.675 -13.532 1.00 72.50 93 ASN A CA 1
ATOM 757 C C . ASN A 1 93 ? 6.379 6.011 -14.858 1.00 72.50 93 ASN A C 1
ATOM 759 O O . ASN A 1 93 ? 7.511 5.607 -15.107 1.00 72.50 93 ASN A O 1
ATOM 763 N N . ASP A 1 94 ? 5.697 6.792 -15.691 1.00 69.25 94 ASP A N 1
ATOM 764 C CA . ASP A 1 94 ? 6.256 7.429 -16.881 1.00 69.25 94 ASP A CA 1
ATOM 765 C C . ASP A 1 94 ? 6.484 8.912 -16.567 1.00 69.25 94 ASP A C 1
ATOM 767 O O . ASP A 1 94 ? 5.588 9.736 -16.740 1.00 69.25 94 ASP A O 1
ATOM 771 N N . ILE A 1 95 ? 7.670 9.231 -16.037 1.00 64.62 95 ILE A N 1
ATOM 772 C CA . ILE A 1 95 ? 8.041 10.592 -15.611 1.00 64.62 95 ILE A CA 1
ATOM 773 C C . ILE A 1 95 ? 8.000 11.562 -16.796 1.00 64.62 95 ILE A C 1
ATOM 775 O O . ILE A 1 95 ? 7.512 12.677 -16.654 1.00 64.62 95 ILE A O 1
ATOM 779 N N . GLU A 1 96 ? 8.469 11.131 -17.972 1.00 60.41 96 GLU A N 1
ATOM 780 C CA . GLU A 1 96 ? 8.531 11.971 -19.178 1.00 60.41 96 GLU A CA 1
ATOM 781 C C . GLU A 1 96 ? 7.149 12.452 -19.631 1.00 60.41 96 GLU A C 1
ATOM 783 O O . GLU A 1 96 ? 7.040 13.490 -20.278 1.00 60.41 96 GLU A O 1
ATOM 788 N N . ASN A 1 97 ? 6.102 11.691 -19.311 1.00 57.69 97 ASN A N 1
ATOM 789 C CA . ASN A 1 97 ? 4.724 11.989 -19.691 1.00 57.69 97 ASN A CA 1
ATOM 790 C C . ASN A 1 97 ? 3.822 12.239 -18.469 1.00 57.69 97 ASN A C 1
ATOM 792 O O . ASN A 1 97 ? 2.600 12.234 -18.615 1.00 57.69 97 ASN A O 1
ATOM 796 N N . GLU A 1 98 ? 4.416 12.408 -17.279 1.00 57.78 98 GLU A N 1
ATOM 797 C CA . GLU A 1 98 ? 3.744 12.614 -15.986 1.00 57.78 98 GLU A CA 1
ATOM 798 C C . GLU A 1 98 ? 2.606 11.609 -15.696 1.00 57.78 98 GLU A C 1
ATOM 800 O O . GLU A 1 98 ? 1.596 11.938 -15.071 1.00 57.78 98 GLU A O 1
ATOM 805 N N . TYR A 1 99 ? 2.741 10.358 -16.152 1.00 60.91 99 TYR A N 1
ATOM 806 C CA . TYR A 1 99 ? 1.631 9.401 -16.181 1.00 60.91 99 TYR A CA 1
ATOM 807 C C . TYR A 1 99 ? 1.886 8.165 -15.301 1.00 60.91 99 TYR A C 1
ATOM 809 O O . TYR A 1 99 ? 2.899 7.478 -15.435 1.00 60.91 99 TYR A O 1
ATOM 817 N N . ARG A 1 100 ? 0.911 7.823 -14.444 1.00 62.94 100 ARG A N 1
ATOM 818 C CA . ARG A 1 100 ? 0.885 6.610 -13.597 1.00 62.94 100 ARG A CA 1
ATOM 819 C C . ARG A 1 100 ? 0.114 5.504 -14.327 1.00 62.94 100 ARG A C 1
ATOM 821 O O . ARG A 1 100 ? -1.086 5.664 -14.535 1.00 62.94 100 ARG A O 1
ATOM 828 N N . ARG A 1 101 ? 0.774 4.4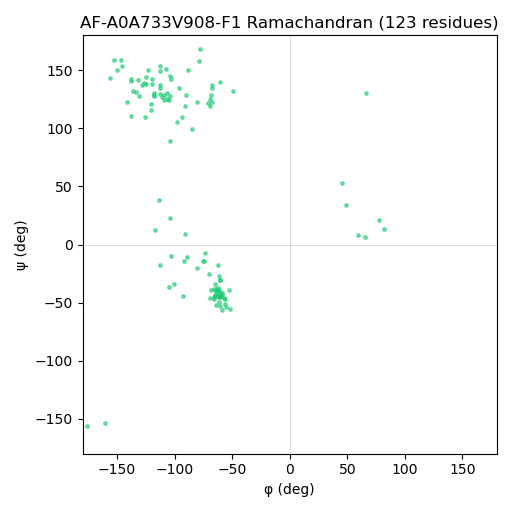35 -14.799 1.00 62.53 101 ARG A N 1
ATOM 829 C CA . ARG A 1 101 ? 0.175 3.531 -15.819 1.00 62.53 101 ARG A CA 1
ATOM 830 C C . ARG A 1 101 ? -0.324 2.186 -15.340 1.00 62.53 101 ARG A C 1
ATOM 832 O O . ARG A 1 101 ? -1.324 1.708 -15.863 1.00 62.53 101 ARG A O 1
ATOM 839 N N . GLU A 1 102 ? 0.351 1.562 -14.395 1.00 60.28 102 GLU A N 1
ATOM 840 C CA . GLU A 1 102 ? 0.001 0.208 -13.983 1.00 60.28 102 GLU A CA 1
ATOM 841 C C . GLU A 1 102 ? -0.075 0.182 -12.476 1.00 60.28 102 GLU A C 1
ATOM 843 O O . GLU A 1 102 ? 0.848 0.664 -11.839 1.00 60.28 102 GLU A O 1
ATOM 848 N N . ILE A 1 103 ? -1.180 -0.310 -11.924 1.00 66.69 103 ILE A N 1
ATOM 849 C CA . ILE A 1 103 ? -1.345 -0.513 -10.490 1.00 66.69 103 ILE A CA 1
ATOM 850 C C . ILE A 1 103 ? -1.742 -1.968 -10.310 1.00 66.69 103 ILE A C 1
ATOM 852 O O . ILE A 1 103 ? -2.855 -2.343 -10.687 1.00 66.69 103 ILE A O 1
ATOM 856 N N . GLN A 1 104 ? -0.850 -2.792 -9.762 1.00 72.62 104 GLN A N 1
ATOM 857 C CA . GLN A 1 104 ? -1.216 -4.148 -9.361 1.00 72.62 104 GLN A CA 1
ATOM 858 C C . GLN A 1 104 ? -1.297 -4.215 -7.841 1.00 72.62 104 GLN A C 1
ATOM 860 O O . GLN A 1 104 ? -0.399 -3.780 -7.119 1.00 72.62 104 GLN A O 1
ATOM 865 N N . LEU A 1 105 ? -2.412 -4.763 -7.368 1.00 75.12 105 LEU A N 1
ATOM 866 C CA . LEU A 1 105 ? -2.626 -5.084 -5.969 1.00 75.12 105 LEU A CA 1
ATOM 867 C C . LEU A 1 105 ? -2.502 -6.597 -5.818 1.00 75.12 105 LEU A C 1
ATOM 869 O O . LEU A 1 105 ? -3.229 -7.345 -6.476 1.00 75.12 105 LEU A O 1
ATOM 873 N N . PHE A 1 106 ? -1.620 -7.043 -4.933 1.00 78.62 106 PHE A N 1
ATOM 874 C CA . PHE A 1 106 ? -1.528 -8.449 -4.565 1.00 78.62 106 PHE A CA 1
ATOM 875 C C . PHE A 1 106 ? -2.041 -8.616 -3.142 1.00 78.62 106 PHE A C 1
ATOM 877 O O . PHE A 1 106 ? -1.571 -7.950 -2.216 1.00 78.62 106 PHE A O 1
ATOM 884 N N . ASN A 1 107 ? -3.028 -9.497 -2.988 1.00 70.25 107 ASN A N 1
ATOM 885 C CA . ASN A 1 107 ? -3.560 -9.838 -1.679 1.00 70.25 107 ASN A CA 1
ATOM 886 C C . ASN A 1 107 ? -2.506 -10.611 -0.890 1.00 70.25 107 ASN A C 1
ATOM 888 O O . ASN A 1 107 ? -1.996 -11.617 -1.384 1.00 70.25 107 ASN A O 1
ATOM 892 N N . ASP A 1 108 ? -2.274 -10.134 0.331 1.00 68.12 108 ASP A N 1
ATOM 893 C CA . ASP A 1 108 ? -1.426 -10.724 1.359 1.00 68.12 108 ASP A CA 1
ATOM 894 C C . ASP A 1 108 ? 0.073 -10.743 1.008 1.00 68.12 108 ASP A C 1
ATOM 896 O O . ASP A 1 108 ? 0.515 -11.174 -0.059 1.00 68.12 108 ASP A O 1
ATOM 900 N N . CYS A 1 109 ? 0.889 -10.262 1.944 1.00 78.25 109 CYS A N 1
ATOM 901 C CA . CYS A 1 109 ? 2.337 -10.130 1.758 1.00 78.25 109 CYS A CA 1
ATOM 902 C C . CYS A 1 109 ? 3.086 -11.470 1.790 1.00 78.25 109 CYS A C 1
ATOM 904 O O . CYS A 1 109 ? 4.257 -11.530 1.427 1.00 78.25 109 CYS A O 1
ATOM 906 N N . ASP A 1 110 ? 2.404 -12.567 2.125 1.00 71.75 110 ASP A N 1
ATOM 907 C CA . ASP A 1 110 ? 2.981 -13.914 2.210 1.00 71.75 110 ASP A CA 1
ATOM 908 C C . ASP A 1 110 ? 3.537 -14.422 0.866 1.00 71.75 110 ASP A C 1
ATOM 910 O O . ASP A 1 110 ? 4.343 -15.348 0.829 1.00 71.75 110 ASP A O 1
ATOM 914 N N . LYS A 1 111 ? 3.142 -13.802 -0.255 1.00 69.31 111 LYS A N 1
ATOM 915 C CA . LYS A 1 111 ? 3.614 -14.134 -1.614 1.00 69.31 111 LYS A CA 1
ATOM 916 C C . LYS A 1 111 ? 4.633 -13.133 -2.163 1.00 69.31 111 LYS A C 1
ATOM 918 O O . LYS A 1 111 ? 4.778 -12.999 -3.382 1.00 69.31 111 LYS A O 1
ATOM 923 N N . LYS A 1 112 ? 5.325 -12.409 -1.280 1.00 78.50 112 LYS A N 1
ATOM 924 C CA . LYS A 1 112 ? 6.333 -11.397 -1.622 1.00 78.50 112 LYS A CA 1
ATOM 925 C C . LYS A 1 112 ? 7.398 -11.911 -2.589 1.00 78.50 112 LYS A C 1
ATOM 927 O O . LYS A 1 112 ? 7.541 -11.357 -3.677 1.00 78.50 112 LYS A O 1
ATOM 932 N N . GLU A 1 113 ? 8.075 -13.001 -2.244 1.00 80.06 113 GLU A N 1
ATOM 933 C CA . GLU A 1 113 ? 9.168 -13.568 -3.052 1.00 80.06 113 GLU A CA 1
ATOM 934 C C . GLU A 1 113 ? 8.695 -14.065 -4.429 1.00 80.06 113 GLU A C 1
ATOM 936 O O . GLU A 1 113 ? 9.333 -13.805 -5.455 1.00 80.06 113 GLU A O 1
ATOM 941 N N . ASP A 1 114 ? 7.524 -14.705 -4.481 1.00 80.50 114 ASP A N 1
ATOM 942 C CA . AS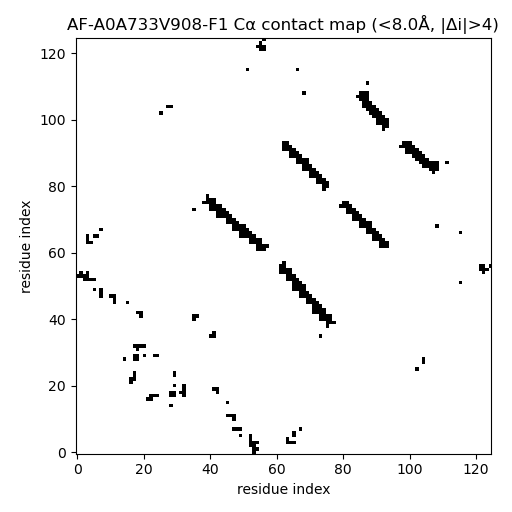P A 1 114 ? 6.896 -15.144 -5.733 1.00 80.50 114 ASP A CA 1
ATOM 943 C C . ASP A 1 114 ? 6.547 -13.955 -6.637 1.00 80.50 114 ASP A C 1
ATOM 945 O O . ASP A 1 114 ? 6.701 -14.011 -7.861 1.00 80.50 114 ASP A O 1
ATOM 949 N N . THR A 1 115 ? 6.067 -12.864 -6.038 1.00 79.06 115 THR A N 1
ATOM 950 C CA . THR A 1 115 ? 5.691 -11.639 -6.752 1.00 79.06 115 THR A CA 1
ATOM 951 C C . THR A 1 115 ? 6.926 -10.938 -7.304 1.00 79.06 115 THR A C 1
ATOM 953 O O . THR A 1 115 ? 6.952 -10.603 -8.489 1.00 79.06 115 THR A O 1
ATOM 956 N N . ILE A 1 116 ? 7.981 -10.799 -6.496 1.00 79.12 116 ILE A N 1
ATOM 957 C CA . ILE A 1 116 ? 9.275 -10.258 -6.934 1.00 79.12 116 ILE A CA 1
ATOM 958 C C . ILE A 1 116 ? 9.825 -11.091 -8.099 1.00 79.12 116 ILE A C 1
ATOM 960 O O . ILE A 1 116 ? 10.211 -10.537 -9.129 1.00 79.12 116 ILE A O 1
ATOM 964 N N . SER A 1 117 ? 9.785 -12.420 -7.993 1.00 80.38 117 SER A N 1
ATOM 965 C CA . SER A 1 117 ? 10.263 -13.325 -9.045 1.00 80.38 117 SER A CA 1
ATOM 966 C C . SER A 1 117 ? 9.497 -13.157 -10.363 1.00 80.38 117 SER A C 1
ATOM 968 O O . SER A 1 117 ? 10.113 -13.101 -11.432 1.00 80.38 117 SER A O 1
ATOM 970 N N . LYS A 1 118 ? 8.166 -13.008 -10.310 1.00 78.69 118 LYS A N 1
ATOM 971 C CA . LYS A 1 118 ? 7.324 -12.733 -11.491 1.00 78.69 118 LYS A CA 1
ATOM 972 C C . LYS A 1 118 ? 7.634 -11.377 -12.121 1.00 78.69 118 LYS A C 1
ATOM 974 O O . LYS A 1 118 ? 7.757 -11.285 -13.341 1.00 78.69 118 LYS A O 1
ATOM 979 N N . VAL A 1 119 ? 7.798 -10.339 -11.302 1.00 76.12 119 VAL A N 1
ATOM 980 C CA . VAL A 1 119 ? 8.167 -8.994 -11.771 1.00 76.12 119 VAL A CA 1
ATOM 981 C C . VAL A 1 119 ? 9.532 -9.026 -12.465 1.00 76.12 119 VAL A C 1
ATOM 983 O O . VAL A 1 119 ? 9.677 -8.501 -13.570 1.00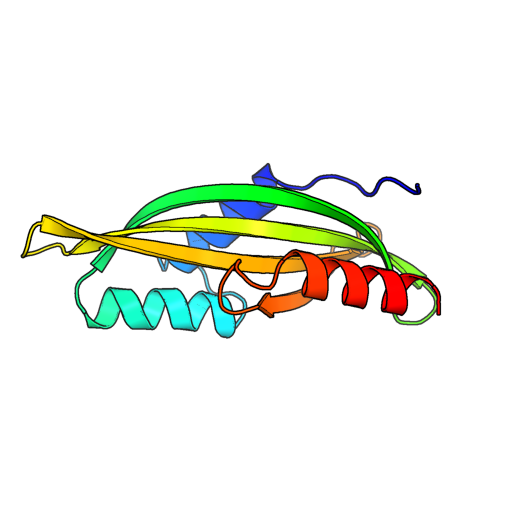 76.12 119 VAL A O 1
ATOM 986 N N . ILE A 1 120 ? 10.517 -9.717 -11.883 1.00 75.38 120 ILE A N 1
ATOM 987 C CA . ILE A 1 120 ? 11.846 -9.885 -12.485 1.00 75.38 120 ILE A CA 1
ATOM 988 C C . ILE A 1 120 ? 11.757 -10.638 -13.817 1.00 75.38 120 ILE A C 1
ATOM 990 O O . ILE A 1 120 ? 12.392 -10.216 -14.785 1.00 75.38 120 ILE A O 1
ATOM 994 N N . ALA A 1 121 ? 10.977 -11.719 -13.902 1.00 74.75 121 ALA A N 1
ATOM 995 C CA . ALA A 1 121 ? 10.787 -12.460 -15.150 1.00 74.75 121 ALA A CA 1
ATOM 996 C C . ALA A 1 121 ? 10.198 -11.571 -16.261 1.00 74.75 121 ALA A C 1
ATOM 998 O O . ALA A 1 121 ? 10.713 -11.565 -17.378 1.00 74.75 121 ALA A O 1
ATOM 999 N N . ASN A 1 122 ? 9.196 -10.754 -15.929 1.00 65.38 122 ASN A N 1
ATOM 1000 C CA . ASN A 1 122 ? 8.562 -9.833 -16.874 1.00 65.38 122 ASN A CA 1
ATOM 1001 C C . ASN A 1 122 ? 9.471 -8.660 -17.285 1.00 65.38 122 ASN A C 1
ATOM 1003 O O . ASN A 1 122 ? 9.312 -8.125 -18.375 1.00 65.38 122 ASN A O 1
ATOM 1007 N N . SER A 1 123 ? 10.449 -8.275 -16.456 1.00 60.62 123 SER A N 1
ATOM 1008 C CA . SER A 1 123 ? 11.407 -7.201 -16.780 1.00 60.62 123 SER A CA 1
ATOM 1009 C C . SER A 1 123 ? 12.506 -7.591 -17.784 1.00 60.62 123 SER A C 1
ATOM 1011 O O . SER A 1 123 ? 13.213 -6.714 -18.287 1.00 60.62 123 SER A O 1
ATOM 1013 N N . LYS A 1 124 ? 12.693 -8.894 -18.053 1.00 57.97 124 LYS A N 1
ATOM 1014 C CA . LYS A 1 124 ? 13.746 -9.415 -18.947 1.00 57.97 124 LYS A CA 1
ATOM 1015 C C . LYS A 1 124 ? 13.302 -9.590 -20.407 1.00 57.97 124 LYS A C 1
ATOM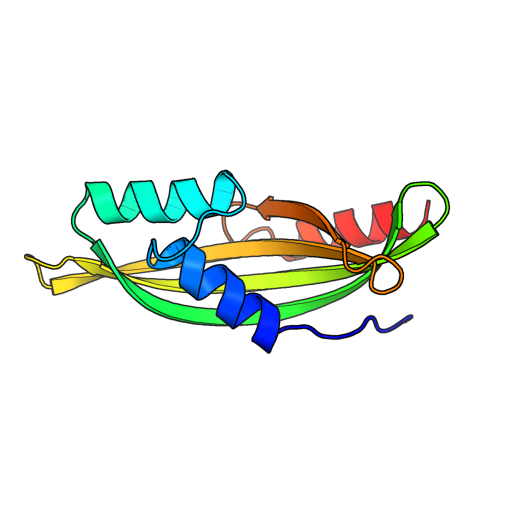 1017 O O . LYS A 1 124 ? 14.178 -9.743 -21.257 1.00 57.97 124 LYS A O 1
ATOM 1022 N N . ASN A 1 125 ? 11.996 -9.557 -20.677 1.00 46.06 125 ASN A N 1
ATOM 1023 C CA . ASN A 1 125 ? 11.397 -9.644 -22.018 1.00 46.06 125 ASN A CA 1
ATOM 1024 C C . ASN A 1 125 ? 11.101 -8.249 -22.603 1.00 46.06 125 ASN A C 1
ATOM 1026 O O . ASN A 1 125 ? 11.020 -8.130 -23.848 1.00 46.06 125 ASN A O 1
#

Nearest PDB structures (foldseek):
  3hzp-assembly1_A-2  TM=4.730E-01  e=9.837E-02  Prochlorococcus marinus str. NATL2A
  6q0w-assembly1_C  TM=4.774E-01  e=2.032E-01  Homo sapiens
  6q0r-assembly1_C  TM=4.518E-01  e=2.839E-01  Homo sapiens
  7qoo-assembly1_P  TM=3.717E-01  e=1.100E-01  Homo sapiens
  6baq-assembly2_B  TM=2.247E-01  e=1.693E+00  Mus musculus

Secondary structure (DSSP, 8-state):
--PPPP-HHHHHHHHHHHHHTSS---HHHHHHHHHHHHTTEEEEEEEEEEEEEEEEEETTEEEEEEEEEEEEEEEETTT--EEEEEEEEEEEEEGGGTEEEEEEEEE-GGGHHHHHHHHHHHHT-